Protein AF-A0A7S0R8H9-F1 (afdb_monomer_lite)

InterPro domains:
  IPR031737 Condensin-2 complex subunit H2, C-terminal [PF16858] (56-166)
  IPR031739 Condensin-2 complex subunit H2 [PTHR14324] (7-164)

Secondary structure (DSSP, 8-state):
------------TT-----------GGGTS-GGGSTTS------TT--EETTEEPPHHHHHHHHHHHHHHHHHHHHHHHHHHHHHHHHHHHHHHHHHHHHTSPP--HHHHHHHHHHHHHHHHTT-TT----HHHHTTTS-HHHHHHHHHHHHHHHHTTS---------

Sequence (168 aa):
GGFDSDDNDGADPFSADFGEDTAGDIRGALSEEAFGTGPVQPCHLSDRFEEGRPLTYEELCRSHVESYVAAAAAAEVQSELSARVSSWKDKIDPQLALEDGRGVFDIHEFGQMVLEGAGGRLGQTMHQPMAFTDIMANSPKYMVSRQFAAMLQMVNDGNLRIESSGEE

Structure (mmCIF, N/CA/C/O backbone):
data_AF-A0A7S0R8H9-F1
#
_entry.id   AF-A0A7S0R8H9-F1
#
loop_
_atom_site.group_PDB
_atom_site.id
_atom_site.type_symbol
_atom_site.label_atom_id
_atom_site.label_alt_id
_atom_site.label_comp_id
_atom_site.label_asym_id
_atom_site.label_entity_id
_atom_site.label_seq_id
_atom_site.pdbx_PDB_ins_code
_atom_site.Cartn_x
_atom_site.Cartn_y
_atom_site.Cartn_z
_atom_site.occupancy
_atom_site.B_iso_or_equiv
_atom_site.auth_seq_id
_atom_site.auth_comp_id
_atom_site.auth_asym_id
_atom_site.auth_atom_id
_atom_site.pdbx_PDB_model_num
ATOM 1 N N . GLY A 1 1 ? -36.221 -28.559 -38.468 1.00 38.12 1 GLY A N 1
ATOM 2 C CA . GLY A 1 1 ? -35.387 -27.501 -39.071 1.00 38.12 1 GLY A CA 1
ATOM 3 C C . GLY A 1 1 ? -35.255 -26.442 -38.014 1.00 38.12 1 GLY A C 1
ATOM 4 O O . GLY A 1 1 ? -36.288 -26.069 -37.483 1.00 38.12 1 GLY A O 1
ATOM 5 N N . GLY A 1 2 ? -34.066 -26.192 -37.478 1.00 44.59 2 GLY A N 1
ATOM 6 C CA . GLY A 1 2 ? -32.968 -25.443 -38.118 1.00 44.59 2 GLY A CA 1
ATOM 7 C C . GLY A 1 2 ? -32.885 -24.119 -37.341 1.00 44.59 2 GLY A C 1
ATOM 8 O O . GLY A 1 2 ? -33.894 -23.425 -37.336 1.00 44.59 2 GLY A O 1
ATOM 9 N N . PHE A 1 3 ? -31.942 -23.949 -36.397 1.00 44.16 3 PHE A N 1
ATOM 10 C CA . PHE A 1 3 ? -30.614 -23.301 -36.563 1.00 44.16 3 PHE A CA 1
ATOM 11 C C . PHE A 1 3 ? -30.763 -21.916 -37.241 1.00 44.16 3 PHE A C 1
ATOM 13 O O . PHE A 1 3 ? -31.370 -21.846 -38.304 1.00 44.16 3 PHE A O 1
ATOM 20 N N . ASP A 1 4 ? -30.360 -20.772 -36.681 1.00 48.50 4 ASP A N 1
ATOM 21 C CA . ASP A 1 4 ? -29.254 -20.474 -35.762 1.00 48.50 4 ASP A CA 1
ATOM 22 C C . ASP A 1 4 ? -29.589 -19.274 -34.852 1.00 48.50 4 ASP A C 1
ATOM 24 O O . ASP A 1 4 ? -30.169 -18.283 -35.303 1.00 48.50 4 ASP A O 1
ATOM 28 N N . SER A 1 5 ? -29.203 -19.370 -33.579 1.00 55.12 5 SER A N 1
ATOM 29 C CA . SER A 1 5 ? -28.980 -18.216 -32.707 1.00 55.12 5 SER A CA 1
ATOM 30 C C . SER A 1 5 ? -27.504 -17.853 -32.833 1.00 55.12 5 SER A C 1
ATOM 32 O O . SER A 1 5 ? -26.655 -18.708 -32.594 1.00 55.12 5 SER A O 1
ATOM 34 N N . ASP A 1 6 ? -27.201 -16.615 -33.218 1.00 51.97 6 ASP A N 1
ATOM 35 C CA . ASP A 1 6 ? -25.851 -16.053 -33.142 1.00 51.97 6 ASP A CA 1
ATOM 36 C C . ASP A 1 6 ? -25.442 -15.907 -31.663 1.00 51.97 6 ASP A C 1
ATOM 38 O O . ASP A 1 6 ? -25.634 -14.858 -31.042 1.00 51.97 6 ASP A O 1
ATOM 42 N N . ASP A 1 7 ? -24.899 -16.980 -31.089 1.00 56.41 7 ASP A N 1
ATOM 43 C CA . ASP A 1 7 ? -24.128 -16.936 -29.850 1.00 56.41 7 ASP A CA 1
ATOM 44 C C . ASP A 1 7 ? -22.763 -16.312 -30.172 1.00 56.41 7 ASP A C 1
ATOM 46 O O . ASP A 1 7 ? -21.834 -16.944 -30.674 1.00 56.41 7 ASP A O 1
ATOM 50 N N . ASN A 1 8 ? -22.657 -15.008 -29.925 1.00 52.78 8 ASN A N 1
ATOM 51 C CA . ASN A 1 8 ? -21.380 -14.317 -29.861 1.00 52.78 8 ASN A CA 1
ATOM 52 C C . ASN A 1 8 ? -20.658 -14.764 -28.580 1.00 52.78 8 ASN A C 1
ATOM 54 O O . ASN A 1 8 ? -20.793 -14.127 -27.531 1.00 52.78 8 ASN A O 1
ATOM 58 N N . ASP A 1 9 ? -19.898 -15.854 -28.691 1.00 52.75 9 ASP A N 1
ATOM 59 C CA . ASP A 1 9 ? -18.917 -16.316 -27.710 1.00 52.75 9 ASP A CA 1
ATOM 60 C C . ASP A 1 9 ? -17.802 -15.269 -27.573 1.00 52.75 9 ASP A C 1
ATOM 62 O O . ASP A 1 9 ? -16.723 -15.348 -28.168 1.00 52.75 9 ASP A O 1
ATOM 66 N N . GLY A 1 10 ? -18.079 -14.238 -26.777 1.00 43.88 10 GLY A N 1
ATOM 67 C CA . GLY A 1 10 ? -17.056 -13.379 -26.209 1.00 43.88 10 GLY A CA 1
ATOM 68 C C . GLY A 1 10 ? -16.209 -14.216 -25.263 1.00 43.88 10 GLY A C 1
ATOM 69 O O . GLY A 1 10 ? -16.530 -14.327 -24.084 1.00 43.88 10 GLY A O 1
ATOM 70 N N . ALA A 1 11 ? -15.155 -14.831 -25.799 1.00 52.78 11 ALA A N 1
ATOM 71 C CA . ALA A 1 11 ? -14.138 -15.508 -25.016 1.00 52.78 11 ALA A CA 1
ATOM 72 C C . ALA A 1 11 ? -13.611 -14.545 -23.944 1.00 52.78 11 ALA A C 1
ATOM 74 O O . ALA A 1 11 ? -12.972 -13.539 -24.258 1.00 52.78 11 ALA A O 1
ATOM 75 N N . ASP A 1 12 ? -13.910 -14.850 -22.682 1.00 53.50 12 ASP A N 1
ATOM 76 C CA . ASP A 1 12 ? -13.312 -14.187 -21.534 1.00 53.50 12 ASP A CA 1
ATOM 77 C C . ASP A 1 12 ? -11.812 -14.536 -21.510 1.00 53.50 12 ASP A C 1
ATOM 79 O O . ASP A 1 12 ? -11.463 -15.714 -21.342 1.00 53.50 12 ASP A O 1
ATOM 83 N N . PRO A 1 13 ? -10.910 -13.550 -21.674 1.00 53.41 13 PRO A N 1
ATOM 84 C CA . PRO A 1 13 ? -9.470 -13.781 -21.672 1.00 53.41 13 PRO A CA 1
ATOM 85 C C . PRO A 1 13 ? -8.920 -14.211 -20.298 1.00 53.41 13 PRO A C 1
ATOM 87 O O . PRO A 1 13 ? -7.725 -14.481 -20.197 1.00 53.41 13 PRO A O 1
ATOM 90 N N . PHE A 1 14 ? -9.757 -14.289 -19.255 1.00 43.66 14 PHE A N 1
ATOM 91 C CA . PHE A 1 14 ? -9.378 -14.705 -17.903 1.00 43.66 14 PHE A CA 1
ATOM 92 C C . PHE A 1 14 ? -9.846 -16.106 -17.490 1.00 43.66 14 PHE A C 1
ATOM 94 O O . PHE A 1 14 ? -9.518 -16.537 -16.386 1.00 43.66 14 PHE A O 1
ATOM 101 N N . SER A 1 15 ? -10.528 -16.870 -18.349 1.00 49.81 15 SER A N 1
ATOM 102 C CA . SER A 1 15 ? -10.966 -18.241 -18.008 1.00 49.81 15 SER A CA 1
ATOM 103 C C . SER A 1 15 ? -9.868 -19.317 -18.120 1.00 49.81 15 SER A C 1
ATOM 105 O O . SER A 1 15 ? -10.150 -20.485 -18.385 1.00 49.81 15 SER A O 1
ATOM 107 N N . ALA A 1 16 ? -8.603 -18.950 -17.899 1.00 47.09 16 ALA A N 1
ATOM 108 C CA . ALA A 1 16 ? -7.524 -19.922 -17.790 1.00 47.09 16 ALA A CA 1
ATOM 109 C C . ALA A 1 16 ? -7.706 -20.747 -16.505 1.00 47.09 16 ALA A C 1
ATOM 111 O O . ALA A 1 16 ? -7.477 -20.272 -15.394 1.00 47.09 16 ALA A O 1
ATOM 112 N N . ASP A 1 17 ? -8.155 -21.982 -16.712 1.00 42.09 17 ASP A N 1
ATOM 113 C CA . ASP A 1 17 ? -8.168 -23.111 -15.790 1.00 42.09 17 ASP A CA 1
ATOM 114 C C . ASP A 1 17 ? -6.932 -23.100 -14.871 1.00 42.09 17 ASP A C 1
ATOM 116 O O . ASP A 1 17 ? -5.802 -23.345 -15.299 1.00 42.09 17 ASP A O 1
ATOM 120 N N . PHE A 1 18 ? -7.147 -22.752 -13.599 1.00 47.97 18 PHE A N 1
ATOM 121 C CA . PHE A 1 18 ? -6.127 -22.782 -12.553 1.00 47.97 18 PHE A CA 1
ATOM 122 C C . PHE A 1 18 ? -5.939 -24.236 -12.105 1.00 47.97 18 PHE A C 1
ATOM 124 O O . PHE A 1 18 ? -6.437 -24.669 -11.065 1.00 47.97 18 PHE A O 1
ATOM 131 N N . GLY A 1 19 ? -5.255 -25.002 -12.951 1.00 38.88 19 GLY A N 1
ATOM 132 C CA . GLY A 1 19 ? -4.837 -26.368 -12.689 1.00 38.88 19 GLY A CA 1
ATOM 133 C C . GLY A 1 19 ? -3.432 -26.418 -12.095 1.00 38.88 19 GLY A C 1
ATOM 134 O O . GLY A 1 19 ? -2.450 -26.272 -12.811 1.00 38.88 19 GLY A O 1
ATOM 135 N N . GLU A 1 20 ? -3.391 -26.671 -10.790 1.00 40.50 20 GLU A N 1
ATOM 136 C CA . GLU A 1 20 ? -2.411 -27.508 -10.085 1.00 40.50 20 GLU A CA 1
ATOM 137 C C . GLU A 1 20 ? -0.922 -27.091 -10.074 1.00 40.50 20 GLU A C 1
ATOM 139 O O . GLU A 1 20 ? -0.155 -27.240 -11.023 1.00 40.50 20 GLU A O 1
ATOM 144 N N . ASP A 1 21 ? -0.537 -26.632 -8.882 1.00 50.59 21 ASP A N 1
ATOM 145 C CA . ASP A 1 21 ? 0.791 -26.554 -8.274 1.00 50.59 21 ASP A CA 1
ATOM 146 C C . ASP A 1 21 ? 1.886 -27.393 -8.967 1.00 50.59 21 ASP A C 1
ATOM 148 O O . ASP A 1 21 ? 2.127 -28.566 -8.674 1.00 50.59 21 ASP A O 1
ATOM 152 N N . THR A 1 22 ? 2.655 -26.738 -9.830 1.00 43.06 22 THR A N 1
ATOM 153 C CA . THR A 1 22 ? 4.071 -27.063 -9.960 1.00 43.06 22 THR A CA 1
ATOM 154 C C . THR A 1 22 ? 4.848 -25.789 -9.705 1.00 43.06 22 THR A C 1
ATOM 156 O O . THR A 1 22 ? 4.707 -24.795 -10.414 1.00 43.06 22 THR A O 1
ATOM 159 N N . ALA A 1 23 ? 5.682 -25.822 -8.666 1.00 48.94 23 ALA A N 1
ATOM 160 C CA . ALA A 1 23 ? 6.773 -24.884 -8.455 1.00 48.94 23 ALA A CA 1
ATOM 161 C C . ALA A 1 23 ? 7.765 -25.005 -9.630 1.00 48.94 23 ALA A C 1
ATOM 163 O O . ALA A 1 23 ? 8.830 -25.612 -9.526 1.00 48.94 23 ALA A O 1
ATOM 164 N N . GLY A 1 24 ? 7.353 -24.498 -10.789 1.00 36.41 24 GLY A N 1
ATOM 165 C CA . GLY A 1 24 ? 8.090 -24.466 -12.036 1.00 36.41 24 GLY A CA 1
ATOM 166 C C . GLY A 1 24 ? 8.929 -23.204 -12.078 1.00 36.41 24 GLY A C 1
ATOM 167 O O . GLY A 1 24 ? 8.458 -22.146 -12.473 1.00 36.41 24 GLY A O 1
ATOM 168 N N . ASP A 1 25 ? 10.156 -23.344 -11.593 1.00 45.44 25 ASP A N 1
ATOM 169 C CA . ASP A 1 25 ? 11.357 -22.643 -12.036 1.00 45.44 25 ASP A CA 1
ATOM 170 C C . ASP A 1 25 ? 11.128 -21.384 -12.907 1.00 45.44 25 ASP A C 1
ATOM 172 O O . ASP A 1 25 ? 10.981 -21.438 -14.130 1.00 45.44 25 ASP A O 1
ATOM 176 N N . ILE A 1 26 ? 11.188 -20.209 -12.274 1.00 42.72 26 ILE A N 1
ATOM 177 C CA . ILE A 1 26 ? 11.138 -18.895 -12.943 1.00 42.72 26 ILE A CA 1
ATOM 178 C C . ILE A 1 26 ? 12.363 -18.681 -13.867 1.00 42.72 26 ILE A C 1
ATOM 180 O O . ILE A 1 26 ? 12.468 -17.658 -14.545 1.00 42.72 26 ILE A O 1
ATOM 184 N N . ARG A 1 27 ? 13.286 -19.652 -13.973 1.00 44.09 27 ARG A N 1
ATOM 185 C CA . ARG A 1 27 ? 14.340 -19.672 -15.002 1.00 44.09 27 ARG A CA 1
ATOM 186 C C . ARG A 1 27 ? 13.818 -19.725 -16.439 1.00 44.09 27 ARG A C 1
ATOM 188 O O . ARG A 1 27 ? 14.610 -19.511 -17.346 1.00 44.09 27 ARG A O 1
ATOM 195 N N . GLY A 1 28 ? 12.525 -19.964 -16.671 1.00 35.47 28 GLY A N 1
ATOM 196 C CA . GLY A 1 28 ? 11.946 -19.932 -18.021 1.00 35.47 28 GLY A CA 1
ATOM 197 C C . GLY A 1 28 ? 11.634 -18.534 -18.579 1.00 35.47 28 GLY A C 1
ATOM 198 O O . GLY A 1 28 ? 11.534 -18.381 -19.792 1.00 35.47 28 GLY A O 1
ATOM 199 N N . ALA A 1 29 ? 11.481 -17.509 -17.728 1.00 39.38 29 ALA A N 1
ATOM 200 C CA . ALA A 1 29 ? 11.088 -16.155 -18.157 1.00 39.38 29 ALA A CA 1
ATOM 201 C C . ALA A 1 29 ? 12.254 -15.152 -18.210 1.00 39.38 29 ALA A C 1
ATOM 203 O O . ALA A 1 29 ? 12.101 -14.039 -18.711 1.00 39.38 29 ALA A O 1
ATOM 204 N N . LEU A 1 30 ? 13.434 -15.556 -17.740 1.00 39.66 30 LEU A N 1
ATOM 205 C CA . LEU A 1 30 ? 14.694 -14.899 -18.063 1.00 39.66 30 LEU A CA 1
ATOM 206 C C . LEU A 1 30 ? 15.321 -15.676 -19.210 1.00 39.66 30 LEU A C 1
ATOM 208 O O . LEU A 1 30 ? 16.275 -16.425 -19.028 1.00 39.66 30 LEU A O 1
ATOM 212 N N . SER A 1 31 ? 14.739 -15.521 -20.397 1.00 39.47 31 SER A N 1
ATOM 213 C CA . SER A 1 31 ? 15.468 -15.864 -21.605 1.00 39.47 31 SER A CA 1
ATOM 214 C C . SER A 1 31 ? 16.799 -15.109 -21.557 1.00 39.47 31 SER A C 1
ATOM 216 O O . SER A 1 31 ? 16.812 -13.875 -21.544 1.00 39.47 31 SER A O 1
ATOM 218 N N . GLU A 1 32 ? 17.917 -15.839 -21.512 1.00 41.41 32 GLU A N 1
ATOM 219 C CA . GLU A 1 32 ? 19.274 -15.286 -21.656 1.00 41.41 32 GLU A CA 1
ATOM 220 C C . GLU A 1 32 ? 19.442 -14.512 -22.988 1.00 41.41 32 GLU A C 1
ATOM 222 O O . GLU A 1 32 ? 20.430 -13.813 -23.188 1.00 41.41 32 GLU A O 1
ATOM 227 N N . GLU A 1 33 ? 18.427 -14.543 -23.859 1.00 40.72 33 GLU A N 1
ATOM 228 C CA . GLU A 1 33 ? 18.306 -13.795 -25.112 1.00 40.72 33 GLU A CA 1
ATOM 229 C C . GLU A 1 33 ? 17.876 -12.320 -24.942 1.00 40.72 33 GLU A C 1
ATOM 231 O O . GLU A 1 33 ? 17.761 -11.605 -25.935 1.00 40.72 33 GLU A O 1
ATOM 236 N N . ALA A 1 34 ? 17.600 -11.840 -23.719 1.00 42.75 34 ALA A N 1
ATOM 237 C CA . ALA A 1 34 ? 17.280 -10.424 -23.471 1.00 42.75 34 ALA A CA 1
ATOM 238 C C . ALA A 1 34 ? 18.511 -9.556 -23.137 1.00 42.75 34 ALA A C 1
ATOM 240 O O . ALA A 1 34 ? 18.395 -8.332 -23.025 1.00 42.75 34 ALA A O 1
ATOM 241 N N . PHE A 1 35 ? 19.695 -10.165 -23.008 1.00 39.59 35 PHE A N 1
ATOM 242 C CA . PHE A 1 35 ? 20.941 -9.455 -23.286 1.00 39.59 35 PHE A CA 1
ATOM 243 C C . PHE A 1 35 ? 21.017 -9.233 -24.798 1.00 39.59 35 PHE A C 1
ATOM 245 O O . PHE A 1 35 ? 20.521 -10.053 -25.561 1.00 39.59 35 PHE A O 1
ATOM 252 N N . GLY A 1 36 ? 21.617 -8.130 -25.249 1.00 46.06 36 GLY A N 1
ATOM 253 C CA . GLY A 1 36 ? 21.817 -7.787 -26.666 1.00 46.06 36 GLY A CA 1
ATOM 254 C C . GLY A 1 36 ? 22.753 -8.739 -27.433 1.00 46.06 36 GLY A C 1
ATOM 255 O O . GLY A 1 36 ? 23.659 -8.293 -28.128 1.00 46.06 36 GLY A O 1
ATOM 256 N N . THR A 1 37 ? 22.547 -10.041 -27.272 1.00 41.62 37 THR A N 1
ATOM 257 C CA . THR A 1 37 ? 23.173 -11.194 -27.916 1.00 41.62 37 THR A CA 1
ATOM 258 C C . THR A 1 37 ? 22.165 -12.019 -28.709 1.00 41.62 37 THR A C 1
ATOM 260 O O . THR A 1 37 ? 22.536 -13.071 -29.222 1.00 41.62 37 THR A O 1
ATOM 263 N N . GLY A 1 38 ? 20.919 -11.549 -28.868 1.00 43.00 38 GLY A N 1
ATOM 264 C CA . GLY A 1 38 ? 20.058 -12.068 -29.926 1.00 43.00 38 GLY A CA 1
ATOM 265 C C . GLY A 1 38 ? 20.842 -12.016 -31.244 1.00 43.00 38 GLY A C 1
ATOM 266 O O . GLY A 1 38 ? 21.535 -11.016 -31.480 1.00 43.00 38 GLY A O 1
ATOM 267 N N . PRO A 1 39 ? 20.827 -13.085 -32.063 1.00 42.75 39 PRO A N 1
ATOM 268 C CA . PRO A 1 39 ? 21.652 -13.159 -33.255 1.00 42.75 39 PRO A CA 1
ATOM 269 C C . PRO A 1 39 ? 21.405 -11.889 -34.052 1.00 42.75 39 PRO A C 1
ATOM 271 O O . PRO A 1 39 ? 20.262 -11.612 -34.422 1.00 42.75 39 PRO A O 1
ATOM 274 N N . VAL A 1 40 ? 22.460 -11.094 -34.274 1.00 50.06 40 VAL A N 1
ATOM 275 C CA . VAL A 1 40 ? 22.434 -10.055 -35.300 1.00 50.06 40 VAL A CA 1
ATOM 276 C C . VAL A 1 40 ? 21.938 -10.767 -36.541 1.00 50.06 40 VAL A C 1
ATOM 278 O O . VAL A 1 40 ? 22.649 -11.607 -37.091 1.00 50.06 40 VAL A O 1
ATOM 281 N N . GLN A 1 41 ? 20.668 -10.532 -36.885 1.00 52.09 41 GLN A N 1
ATOM 282 C CA . GLN A 1 41 ? 20.045 -11.124 -38.055 1.00 52.09 41 GLN A CA 1
ATOM 283 C C . GLN A 1 41 ? 21.042 -10.850 -39.172 1.00 52.09 41 GLN A C 1
ATOM 285 O O . GLN A 1 41 ? 21.355 -9.669 -39.374 1.00 52.09 41 GLN A O 1
ATOM 290 N N . PRO A 1 42 ? 21.646 -11.891 -39.781 1.00 46.38 42 PRO A N 1
ATOM 291 C CA . PRO A 1 42 ? 22.680 -11.683 -40.769 1.00 46.38 42 PRO A CA 1
ATOM 292 C C . PRO A 1 42 ? 22.068 -10.743 -41.786 1.00 46.38 42 PRO A C 1
ATOM 294 O O . PRO A 1 42 ? 21.074 -11.091 -42.429 1.00 46.38 42 PRO A O 1
ATOM 297 N N . CYS A 1 43 ? 22.582 -9.515 -41.874 1.00 49.69 43 CYS A N 1
ATOM 298 C CA . CYS A 1 43 ? 22.180 -8.654 -42.962 1.00 49.69 43 CYS A CA 1
ATOM 299 C C . CYS A 1 43 ? 22.519 -9.474 -44.200 1.00 49.69 43 CYS A C 1
ATOM 301 O O . CYS A 1 43 ? 23.663 -9.886 -44.370 1.00 49.69 43 CYS A O 1
ATOM 303 N N . HIS A 1 44 ? 21.510 -9.852 -44.980 1.00 54.22 44 HIS A N 1
ATOM 304 C CA . HIS A 1 44 ? 21.722 -10.644 -46.177 1.00 54.22 44 HIS A CA 1
ATOM 305 C C . HIS A 1 44 ? 22.575 -9.756 -47.095 1.00 54.22 44 HIS A C 1
ATOM 307 O O . HIS A 1 44 ? 22.056 -8.870 -47.772 1.00 54.22 44 HIS A O 1
ATOM 313 N N . LEU A 1 45 ? 23.907 -9.914 -47.019 1.00 51.09 45 LEU A N 1
ATOM 314 C CA . LEU A 1 45 ? 24.908 -9.025 -47.627 1.00 51.09 45 LEU A CA 1
ATOM 315 C C . LEU A 1 45 ? 24.716 -8.924 -49.145 1.00 51.09 45 LEU A C 1
ATOM 317 O O . LEU A 1 45 ? 25.245 -8.021 -49.783 1.00 51.09 45 LEU A O 1
ATOM 321 N N . SER A 1 46 ? 23.986 -9.878 -49.716 1.00 53.59 46 SER A N 1
ATOM 322 C CA . SER A 1 46 ? 23.936 -10.135 -51.143 1.00 53.59 46 SER A CA 1
ATOM 323 C C . SER A 1 46 ? 22.798 -9.447 -51.897 1.00 53.59 46 SER A C 1
ATOM 325 O O . SER A 1 46 ? 22.788 -9.593 -53.109 1.00 53.59 46 SER A O 1
ATOM 327 N N . ASP A 1 47 ? 21.873 -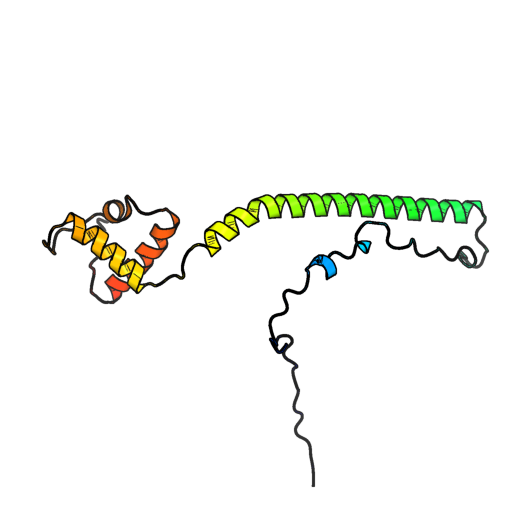8.719 -51.252 1.00 54.38 47 ASP A N 1
ATOM 328 C CA . ASP A 1 47 ? 20.673 -8.231 -51.971 1.00 54.38 47 ASP A CA 1
ATOM 329 C C . ASP A 1 47 ? 20.124 -6.864 -51.521 1.00 54.38 47 ASP A C 1
ATOM 331 O O . ASP A 1 47 ? 18.937 -6.567 -51.666 1.00 54.38 47 ASP A O 1
ATOM 335 N N . ARG A 1 48 ? 20.974 -5.977 -50.988 1.00 59.75 48 ARG A N 1
ATOM 336 C CA . ARG A 1 48 ? 20.572 -4.574 -50.793 1.00 59.75 48 ARG A CA 1
ATOM 337 C C . ARG A 1 48 ? 20.923 -3.756 -52.034 1.00 59.75 48 ARG A C 1
ATOM 339 O O . ARG A 1 48 ? 22.085 -3.459 -52.295 1.00 59.75 48 ARG A O 1
ATOM 346 N N . PHE A 1 49 ? 19.888 -3.406 -52.787 1.00 60.06 49 PHE A N 1
ATOM 347 C CA . PHE A 1 49 ? 19.939 -2.449 -53.885 1.00 60.06 49 PHE A CA 1
ATOM 348 C C . PHE A 1 49 ? 19.315 -1.140 -53.401 1.00 60.06 49 PHE A C 1
ATOM 350 O O . PHE A 1 49 ? 18.154 -1.131 -52.996 1.00 60.06 49 PHE A O 1
ATOM 357 N N . GLU A 1 50 ? 20.056 -0.037 -53.460 1.00 59.69 50 GLU A N 1
ATOM 358 C CA . GLU A 1 50 ? 19.429 1.287 -53.474 1.00 59.69 50 GLU A CA 1
ATOM 359 C C . GLU A 1 50 ? 19.200 1.679 -54.933 1.00 59.69 50 GLU A C 1
ATOM 361 O O . GLU A 1 50 ? 20.098 1.559 -55.765 1.00 59.69 50 GLU A O 1
ATOM 366 N N . GLU A 1 51 ? 17.969 2.075 -55.268 1.00 58.75 51 GLU A N 1
ATOM 367 C CA . GLU A 1 51 ? 17.606 2.569 -56.608 1.00 58.75 51 GLU A CA 1
ATOM 368 C C . GLU A 1 51 ? 17.975 1.614 -57.767 1.00 58.75 51 GLU A C 1
ATOM 370 O O . GLU A 1 51 ? 18.299 2.037 -58.875 1.00 58.75 51 GLU A O 1
ATOM 375 N N . GLY A 1 52 ? 17.936 0.298 -57.529 1.00 63.75 52 GLY A N 1
ATOM 376 C CA . GLY A 1 52 ? 18.182 -0.713 -58.563 1.00 63.75 52 GLY A CA 1
ATOM 377 C C . GLY A 1 52 ? 19.649 -0.890 -58.975 1.00 63.75 52 GLY A C 1
ATOM 378 O O . GLY A 1 52 ? 19.912 -1.643 -59.914 1.00 63.75 52 GLY A O 1
ATOM 379 N N . ARG A 1 53 ? 20.612 -0.266 -58.274 1.00 74.00 53 ARG A N 1
ATOM 380 C CA . ARG A 1 53 ? 22.048 -0.549 -58.441 1.00 74.00 53 ARG A CA 1
ATOM 381 C C . ARG A 1 53 ? 22.592 -1.372 -57.268 1.00 74.00 53 ARG A C 1
ATOM 383 O O . ARG A 1 53 ? 22.165 -1.156 -56.132 1.00 74.00 53 ARG A O 1
ATOM 390 N N . PRO A 1 54 ? 23.535 -2.296 -57.512 1.00 73.06 54 PRO A N 1
ATOM 391 C CA . PRO A 1 54 ? 24.211 -2.981 -56.422 1.00 73.06 54 PRO A CA 1
ATOM 392 C C . PRO A 1 54 ? 25.001 -1.948 -55.613 1.00 73.06 54 PRO A C 1
ATOM 394 O O . PRO A 1 54 ? 25.738 -1.142 -56.189 1.00 73.06 54 PRO A O 1
ATOM 397 N N . LEU A 1 55 ? 24.825 -1.956 -54.291 1.00 76.44 55 LEU A N 1
ATOM 398 C CA . LEU A 1 55 ? 25.611 -1.114 -53.392 1.00 76.44 55 LEU A CA 1
ATOM 399 C C . LEU A 1 55 ? 27.099 -1.429 -53.568 1.00 76.44 55 LEU A C 1
ATOM 401 O O . LEU A 1 55 ? 27.510 -2.587 -53.695 1.00 76.44 55 LEU A O 1
ATOM 405 N N . THR A 1 56 ? 27.919 -0.388 -53.564 1.00 85.94 56 THR A N 1
ATOM 406 C CA . THR A 1 56 ? 29.371 -0.551 -53.503 1.00 85.94 56 THR A CA 1
ATOM 407 C C . THR A 1 56 ? 29.769 -1.138 -52.148 1.00 85.94 56 THR A C 1
ATOM 409 O O . THR A 1 56 ? 29.059 -0.993 -51.152 1.00 85.94 56 THR A O 1
ATOM 412 N N . TYR A 1 57 ? 30.933 -1.789 -52.085 1.00 85.19 57 TYR A N 1
ATOM 413 C CA . TYR A 1 57 ? 31.458 -2.337 -50.830 1.00 85.19 57 TYR A CA 1
ATOM 414 C C . TYR A 1 57 ? 31.499 -1.283 -49.709 1.00 85.19 57 TYR A C 1
ATOM 416 O O . TYR A 1 57 ? 31.131 -1.566 -48.573 1.00 85.19 57 TYR A O 1
ATOM 424 N N . GLU A 1 58 ? 31.877 -0.048 -50.043 1.00 89.12 58 GLU A N 1
ATOM 425 C CA . GLU A 1 58 ? 31.929 1.065 -49.093 1.00 89.12 58 GLU A CA 1
ATOM 426 C C . GLU A 1 58 ? 30.548 1.430 -48.533 1.00 89.12 58 GLU A C 1
ATOM 428 O O . GLU A 1 58 ? 30.419 1.682 -47.335 1.00 89.12 58 GLU A O 1
ATOM 433 N N . GLU A 1 59 ? 29.510 1.428 -49.370 1.00 85.25 59 GLU A N 1
ATOM 434 C CA . GLU A 1 59 ? 28.131 1.705 -48.951 1.00 85.25 59 GLU A CA 1
ATOM 435 C C . GLU A 1 59 ? 27.570 0.575 -48.080 1.00 85.25 59 GLU A C 1
ATOM 437 O O . GLU A 1 59 ? 26.906 0.835 -47.074 1.00 85.25 59 GLU A O 1
ATOM 442 N N . LEU A 1 60 ? 27.899 -0.679 -48.405 1.00 85.88 60 LEU A N 1
ATOM 443 C CA . LEU A 1 60 ? 27.520 -1.835 -47.595 1.00 85.88 60 LEU A CA 1
ATOM 444 C C . LEU A 1 60 ? 28.191 -1.800 -46.215 1.00 85.88 60 LEU A C 1
ATOM 446 O O . LEU A 1 60 ? 27.523 -1.985 -45.195 1.00 85.88 60 LEU A O 1
ATOM 450 N N . CYS A 1 61 ? 29.495 -1.508 -46.170 1.00 89.44 61 CYS A N 1
ATOM 451 C CA . CYS A 1 61 ? 30.232 -1.328 -44.921 1.00 89.44 61 CYS A CA 1
ATOM 452 C C . CYS A 1 61 ? 29.660 -0.179 -44.092 1.00 89.44 61 CYS A C 1
ATOM 454 O O . CYS A 1 61 ? 29.460 -0.344 -42.889 1.00 89.44 61 CYS A O 1
ATOM 456 N N . ARG A 1 62 ? 29.357 0.962 -44.723 1.00 89.44 62 ARG A N 1
ATOM 457 C CA . ARG A 1 62 ? 28.756 2.113 -44.041 1.00 89.44 62 ARG A CA 1
ATOM 458 C C . ARG A 1 62 ? 27.426 1.737 -43.401 1.00 89.44 62 ARG A C 1
ATOM 460 O O . ARG A 1 62 ? 27.255 1.954 -42.207 1.00 89.44 62 ARG A O 1
ATOM 467 N N . SER A 1 63 ? 26.535 1.099 -44.157 1.00 87.19 63 SER A N 1
ATOM 468 C CA . SER A 1 63 ? 25.225 0.717 -43.632 1.00 87.19 63 SER A CA 1
ATOM 469 C C . SER A 1 63 ? 25.317 -0.317 -42.505 1.00 87.19 63 SER A C 1
ATOM 471 O O . SER A 1 63 ? 24.543 -0.262 -41.550 1.00 87.19 63 SER A O 1
ATOM 473 N N . HIS A 1 64 ? 26.279 -1.242 -42.571 1.00 88.44 64 HIS A N 1
ATOM 474 C CA . HIS A 1 64 ? 26.510 -2.194 -41.486 1.00 88.44 64 HIS A CA 1
ATOM 475 C C . HIS A 1 64 ? 26.996 -1.500 -40.204 1.00 88.44 64 HIS A C 1
ATOM 477 O O . HIS A 1 64 ? 26.475 -1.775 -39.125 1.00 88.44 64 HIS A O 1
ATOM 483 N N . VAL A 1 65 ? 27.942 -0.561 -40.320 1.00 94.25 65 VAL A N 1
ATOM 484 C CA . VAL A 1 65 ? 28.425 0.235 -39.180 1.00 94.25 65 VAL A CA 1
ATOM 485 C C . VAL A 1 65 ? 27.302 1.088 -38.593 1.00 94.25 65 VAL A C 1
ATOM 487 O O . VAL A 1 65 ? 27.135 1.109 -37.378 1.00 94.25 65 VAL A O 1
ATOM 490 N N . GLU A 1 66 ? 26.494 1.744 -39.427 1.00 90.88 66 GLU A N 1
ATOM 491 C CA . GLU A 1 66 ? 25.335 2.528 -38.979 1.00 90.88 66 GLU A CA 1
ATOM 492 C C . GLU A 1 66 ? 24.321 1.663 -38.222 1.00 90.88 66 GLU A C 1
ATOM 494 O O . GLU A 1 66 ? 23.880 2.037 -37.136 1.00 90.88 66 GLU A O 1
ATOM 499 N N . SER A 1 67 ? 24.005 0.473 -38.745 1.00 88.50 67 SER A N 1
ATOM 500 C CA . SER A 1 67 ? 23.128 -0.484 -38.066 1.00 88.50 67 SER A CA 1
ATOM 501 C C . SER A 1 67 ? 23.706 -0.937 -36.726 1.00 88.50 67 SER A C 1
ATOM 503 O O . SER A 1 67 ? 22.961 -1.070 -35.757 1.00 88.50 67 SER A O 1
ATOM 505 N N . TYR A 1 68 ? 25.018 -1.175 -36.657 1.00 92.75 68 TYR A N 1
ATOM 506 C CA . TYR A 1 68 ? 25.692 -1.565 -35.421 1.00 92.75 68 TYR A CA 1
ATOM 507 C C . TYR A 1 68 ? 25.667 -0.437 -34.381 1.00 92.75 68 TYR A C 1
ATOM 509 O O . TYR A 1 68 ? 25.348 -0.679 -33.220 1.00 92.75 68 TYR A O 1
ATOM 517 N N . VAL A 1 69 ? 25.938 0.806 -34.790 1.00 92.75 69 VAL A N 1
ATOM 518 C CA . VAL A 1 69 ? 25.877 1.985 -33.910 1.00 92.75 69 VAL A CA 1
ATOM 519 C C . VAL A 1 69 ? 24.454 2.220 -33.402 1.00 92.75 69 VAL A C 1
ATOM 521 O O . VAL A 1 69 ? 24.267 2.474 -32.213 1.00 92.75 69 VAL A O 1
ATOM 524 N N . ALA A 1 70 ? 23.444 2.082 -34.265 1.00 89.88 70 ALA A N 1
ATOM 525 C CA . ALA A 1 70 ? 22.042 2.194 -33.868 1.00 89.88 70 ALA A CA 1
ATOM 526 C C . ALA A 1 70 ? 21.643 1.105 -32.856 1.00 89.88 70 ALA A C 1
ATOM 528 O O . ALA A 1 70 ? 20.995 1.405 -31.853 1.00 89.88 70 ALA A O 1
ATOM 529 N N . ALA A 1 71 ? 22.073 -0.141 -33.080 1.00 85.75 71 ALA A N 1
ATOM 530 C CA . ALA A 1 71 ? 21.844 -1.243 -32.148 1.00 85.75 71 ALA A CA 1
ATOM 531 C C . ALA A 1 71 ? 22.552 -1.018 -30.800 1.00 85.75 71 ALA A C 1
ATOM 533 O O . ALA A 1 71 ? 21.953 -1.245 -29.751 1.00 85.75 71 ALA A O 1
ATOM 534 N N . ALA A 1 72 ? 23.791 -0.519 -30.812 1.00 86.94 72 ALA A N 1
ATOM 535 C CA . ALA A 1 72 ? 24.536 -0.197 -29.597 1.00 86.94 72 ALA A CA 1
ATOM 536 C C . ALA A 1 72 ? 23.853 0.911 -28.777 1.00 86.94 72 ALA A C 1
ATOM 538 O O . ALA A 1 72 ? 23.701 0.766 -27.565 1.00 86.94 72 ALA A O 1
ATOM 539 N N . ALA A 1 73 ? 23.374 1.975 -29.431 1.00 84.06 73 ALA A N 1
ATOM 540 C CA . ALA A 1 73 ? 22.624 3.041 -28.767 1.00 84.06 73 ALA A CA 1
ATOM 541 C C . ALA A 1 73 ? 21.302 2.529 -28.163 1.00 84.06 73 ALA A C 1
ATOM 543 O O . ALA A 1 73 ? 20.952 2.880 -27.037 1.00 84.06 73 ALA A O 1
ATOM 544 N N . ALA A 1 74 ? 20.580 1.656 -28.874 1.00 76.50 74 ALA A N 1
ATOM 545 C CA . ALA A 1 74 ? 19.371 1.024 -28.346 1.00 76.50 74 ALA A CA 1
ATOM 546 C C . ALA A 1 74 ? 19.667 0.136 -27.121 1.00 76.50 74 ALA A C 1
ATOM 548 O O . ALA A 1 74 ? 18.931 0.184 -26.134 1.00 76.50 74 ALA A O 1
ATOM 549 N N . ALA A 1 75 ? 20.767 -0.623 -27.151 1.00 77.56 75 ALA A N 1
ATOM 550 C CA . ALA A 1 75 ? 21.208 -1.449 -26.029 1.00 77.56 75 ALA A CA 1
ATOM 551 C C . ALA A 1 75 ? 21.603 -0.613 -24.794 1.00 77.56 75 ALA A C 1
ATOM 553 O O . ALA A 1 75 ? 21.292 -1.002 -23.667 1.00 77.56 75 ALA A O 1
ATOM 554 N N . GLU A 1 76 ? 22.234 0.552 -24.983 1.00 79.69 76 GLU A N 1
ATOM 555 C CA . GLU A 1 76 ? 22.547 1.488 -23.892 1.00 79.69 76 GLU A CA 1
ATOM 556 C C . GLU A 1 76 ? 21.271 2.001 -23.204 1.00 79.69 76 GLU A C 1
ATOM 558 O O . GLU A 1 76 ? 21.149 1.922 -21.980 1.00 79.69 76 GLU A O 1
ATOM 563 N N . VAL A 1 77 ? 20.275 2.433 -23.984 1.00 78.75 77 VAL A N 1
ATOM 564 C CA . VAL A 1 77 ? 18.976 2.885 -23.454 1.00 78.75 77 VAL A CA 1
ATOM 565 C C . VAL A 1 77 ? 18.242 1.754 -22.723 1.00 78.75 77 VAL A C 1
ATOM 567 O O . VAL A 1 77 ? 17.640 1.981 -21.670 1.00 78.75 77 VAL A O 1
ATOM 570 N N . GLN A 1 78 ? 18.303 0.523 -23.242 1.00 73.25 78 GLN A N 1
ATOM 571 C CA . GLN A 1 78 ? 17.706 -0.646 -22.590 1.00 73.25 78 GLN A CA 1
ATOM 572 C C . GLN A 1 78 ? 18.373 -0.947 -21.238 1.00 73.25 78 GLN A C 1
ATOM 574 O O . GLN A 1 78 ? 17.678 -1.252 -20.265 1.00 73.25 78 GLN A O 1
ATOM 579 N N . SER A 1 79 ? 19.696 -0.791 -21.146 1.00 85.94 79 SER A N 1
ATOM 580 C CA . SER A 1 79 ? 20.445 -0.903 -19.888 1.00 85.94 79 SER A CA 1
ATOM 581 C C . SER A 1 79 ? 20.026 0.173 -18.881 1.00 85.94 79 SER A C 1
ATOM 583 O O . SER A 1 79 ? 19.756 -0.136 -17.717 1.00 85.94 79 SER A O 1
ATOM 585 N N . GLU A 1 80 ? 19.866 1.424 -19.325 1.00 89.12 80 GLU A N 1
ATOM 586 C CA . GLU A 1 80 ? 19.418 2.518 -18.458 1.00 89.12 80 GLU A CA 1
ATOM 587 C C . GLU A 1 80 ? 17.992 2.290 -17.933 1.00 89.12 80 GLU A C 1
ATOM 589 O O . GLU A 1 80 ? 17.715 2.480 -16.743 1.00 89.12 80 GLU A O 1
ATOM 594 N N . LEU A 1 81 ? 17.067 1.855 -18.795 1.00 92.19 81 LEU A N 1
ATOM 595 C CA . LEU A 1 81 ? 15.709 1.514 -18.376 1.00 92.19 81 LEU A CA 1
ATOM 596 C C . LEU A 1 81 ? 15.720 0.366 -17.361 1.00 92.19 81 LEU A C 1
ATOM 598 O O . LEU A 1 81 ? 15.071 0.479 -16.320 1.00 92.19 81 LEU A O 1
ATOM 602 N N . SER A 1 82 ? 16.483 -0.697 -17.625 1.00 89.88 82 SER A N 1
ATOM 603 C CA . SER A 1 82 ? 16.622 -1.825 -16.702 1.00 89.88 82 SER A CA 1
ATOM 604 C C . SER A 1 82 ? 17.174 -1.376 -15.349 1.00 89.88 82 SER A C 1
ATOM 606 O O . SER A 1 82 ? 16.638 -1.764 -14.315 1.00 89.88 82 SER A O 1
ATOM 608 N N . ALA A 1 83 ? 18.191 -0.510 -15.330 1.00 92.44 83 ALA A N 1
ATOM 609 C CA . ALA A 1 83 ? 18.759 0.026 -14.096 1.00 92.44 83 ALA A CA 1
ATOM 610 C C . ALA A 1 83 ? 17.735 0.848 -13.294 1.00 92.44 83 ALA A C 1
ATOM 612 O O . ALA A 1 83 ? 17.648 0.716 -12.070 1.00 92.44 83 ALA A O 1
ATOM 613 N N . ARG A 1 84 ? 16.916 1.667 -13.970 1.00 95.69 84 ARG A N 1
ATOM 614 C CA . ARG A 1 84 ? 15.846 2.442 -13.320 1.00 95.69 84 ARG A CA 1
ATOM 615 C C . ARG A 1 84 ? 14.741 1.551 -12.763 1.00 95.69 84 ARG A C 1
ATOM 617 O O . ARG A 1 84 ? 14.305 1.787 -11.638 1.00 95.69 84 ARG A O 1
ATOM 624 N N . VAL A 1 85 ? 14.312 0.536 -13.517 1.00 96.19 85 VAL A N 1
ATOM 625 C CA . VAL A 1 85 ? 13.306 -0.432 -13.058 1.00 96.19 85 VAL A CA 1
ATOM 626 C C . VAL A 1 85 ? 13.829 -1.193 -11.846 1.00 96.19 85 VAL A C 1
ATOM 628 O O . VAL A 1 85 ? 13.139 -1.218 -10.833 1.00 96.19 85 VAL A O 1
ATOM 631 N N . SER A 1 86 ? 15.054 -1.724 -11.889 1.00 94.00 86 SER A N 1
ATOM 632 C CA . SER A 1 86 ? 15.659 -2.404 -10.736 1.00 94.00 86 SER A CA 1
ATOM 633 C C . SER A 1 86 ? 15.748 -1.485 -9.517 1.00 94.00 86 SER A C 1
ATOM 635 O O . SER A 1 86 ? 15.279 -1.851 -8.448 1.00 94.00 86 SER A O 1
ATOM 637 N N . SER A 1 87 ? 16.217 -0.241 -9.685 1.00 96.50 87 SER A N 1
ATOM 638 C CA . SER A 1 87 ? 16.276 0.727 -8.578 1.00 96.50 87 SER A CA 1
ATOM 639 C C . SER A 1 87 ? 14.901 1.060 -7.992 1.00 96.50 87 SER A C 1
ATOM 641 O O . SER A 1 87 ? 14.791 1.336 -6.797 1.00 96.50 87 SER A O 1
ATOM 643 N N . TRP A 1 88 ? 13.850 1.088 -8.814 1.00 96.62 88 TRP A N 1
ATOM 644 C CA . TRP A 1 88 ? 12.484 1.266 -8.329 1.00 96.62 88 TRP A CA 1
ATOM 645 C C . TRP A 1 88 ? 11.979 0.020 -7.593 1.00 96.62 88 TRP A C 1
ATOM 647 O O . TRP A 1 88 ? 11.420 0.172 -6.507 1.00 96.62 88 TRP A O 1
ATOM 657 N N . LYS A 1 89 ? 12.236 -1.186 -8.120 1.00 96.62 89 LYS A N 1
ATOM 658 C CA . LYS A 1 89 ? 11.880 -2.463 -7.476 1.00 96.62 89 LYS A CA 1
ATOM 659 C C . LYS A 1 89 ? 12.522 -2.592 -6.098 1.00 96.62 89 LYS A C 1
ATOM 661 O O . LYS A 1 89 ? 11.809 -2.741 -5.113 1.00 96.62 89 LYS A O 1
ATOM 666 N N . ASP A 1 90 ? 13.825 -2.331 -6.003 1.00 96.69 90 ASP A N 1
ATOM 667 C CA . ASP A 1 90 ? 14.570 -2.344 -4.737 1.00 96.69 90 ASP A CA 1
ATOM 668 C C . ASP A 1 90 ? 13.973 -1.397 -3.677 1.00 96.69 90 ASP A C 1
ATOM 670 O O . ASP A 1 90 ? 14.095 -1.634 -2.474 1.00 96.69 90 ASP A O 1
ATOM 674 N N . LYS A 1 91 ? 13.323 -0.305 -4.106 1.00 96.88 91 LYS A N 1
ATOM 675 C CA . LYS A 1 91 ? 12.667 0.661 -3.211 1.00 96.88 91 LYS A CA 1
ATOM 676 C C . LYS A 1 91 ? 11.242 0.261 -2.842 1.00 96.88 91 LYS A C 1
ATOM 678 O O . LYS A 1 91 ? 10.827 0.530 -1.715 1.00 96.88 91 LYS A O 1
ATOM 683 N N . ILE A 1 92 ? 10.479 -0.302 -3.780 1.00 97.06 92 ILE A N 1
ATOM 684 C CA . ILE A 1 92 ? 9.045 -0.559 -3.601 1.00 97.06 92 ILE A CA 1
ATOM 685 C C . ILE A 1 92 ? 8.763 -1.935 -2.995 1.00 97.06 92 ILE A C 1
ATOM 687 O O . ILE A 1 92 ? 7.887 -2.030 -2.140 1.00 97.06 92 ILE A O 1
ATOM 691 N N . ASP A 1 93 ? 9.536 -2.963 -3.347 1.00 96.81 93 ASP A N 1
ATOM 692 C CA . ASP A 1 93 ? 9.385 -4.331 -2.841 1.00 96.81 93 ASP A CA 1
ATOM 693 C C . ASP A 1 93 ? 9.365 -4.405 -1.301 1.00 96.81 93 ASP A C 1
ATOM 695 O O . ASP A 1 93 ? 8.456 -5.034 -0.754 1.00 96.81 93 ASP A O 1
ATOM 699 N N . PRO A 1 94 ? 10.259 -3.722 -0.547 1.00 95.94 94 PRO A N 1
ATOM 700 C CA . PRO A 1 94 ? 10.181 -3.749 0.912 1.00 95.94 94 PRO A CA 1
ATOM 701 C C . PRO A 1 94 ? 8.942 -3.035 1.465 1.00 95.94 94 PRO A C 1
ATOM 703 O O . PRO A 1 94 ? 8.470 -3.404 2.536 1.00 95.94 94 PRO A O 1
ATOM 706 N N . GLN A 1 95 ? 8.416 -2.014 0.777 1.00 93.88 95 GLN A N 1
ATOM 707 C CA . GLN A 1 95 ? 7.178 -1.346 1.191 1.00 93.88 95 GLN A CA 1
ATOM 708 C C . GLN A 1 95 ? 5.970 -2.248 0.924 1.00 93.88 95 GLN A C 1
ATOM 710 O O . GLN A 1 95 ? 5.146 -2.415 1.816 1.00 93.88 95 GLN A O 1
ATOM 715 N N . LEU A 1 96 ? 5.906 -2.876 -0.255 1.00 94.44 96 LEU A N 1
ATOM 716 C CA . LEU A 1 96 ? 4.854 -3.827 -0.621 1.00 94.44 96 LEU A CA 1
ATOM 717 C C . LEU A 1 96 ? 4.813 -5.005 0.349 1.00 94.44 96 LEU A C 1
ATOM 719 O O . LEU A 1 96 ? 3.761 -5.275 0.908 1.00 94.44 96 LEU A O 1
ATOM 723 N N . ALA A 1 97 ? 5.958 -5.616 0.666 1.00 93.44 97 ALA A N 1
ATOM 724 C CA . ALA A 1 97 ? 6.020 -6.693 1.654 1.00 93.44 97 ALA A CA 1
ATOM 725 C C . ALA A 1 97 ? 5.519 -6.256 3.047 1.00 93.44 97 ALA A C 1
ATOM 727 O O . ALA A 1 97 ? 4.890 -7.037 3.763 1.00 93.44 97 ALA A O 1
ATOM 728 N N . LEU A 1 98 ? 5.777 -5.002 3.438 1.00 91.31 98 LEU A N 1
ATOM 729 C CA . LEU A 1 98 ? 5.293 -4.432 4.699 1.00 91.31 98 LEU A CA 1
ATOM 730 C C . LEU A 1 98 ? 3.776 -4.208 4.702 1.00 91.31 98 LEU A C 1
ATOM 732 O O . LEU A 1 98 ? 3.157 -4.326 5.757 1.00 91.31 98 LEU A O 1
ATOM 736 N N . GLU A 1 99 ? 3.198 -3.832 3.560 1.00 89.31 99 GLU A N 1
ATOM 737 C CA . GLU A 1 99 ? 1.757 -3.632 3.382 1.00 89.31 99 GLU A CA 1
ATOM 738 C C . GLU A 1 99 ? 1.012 -4.965 3.241 1.00 89.31 99 GLU A C 1
ATOM 740 O O . GLU A 1 99 ? -0.004 -5.145 3.905 1.00 89.31 99 GLU A O 1
ATOM 745 N N . ASP A 1 100 ? 1.543 -5.918 2.471 1.00 88.44 100 ASP A N 1
ATOM 746 C CA . ASP A 1 100 ? 0.989 -7.269 2.294 1.00 88.44 100 ASP A CA 1
ATOM 747 C C . ASP A 1 100 ? 1.008 -8.066 3.601 1.00 88.44 100 ASP A C 1
ATOM 749 O O . ASP A 1 100 ? 0.115 -8.864 3.877 1.00 88.44 100 ASP A O 1
ATOM 753 N N . GLY A 1 101 ? 2.006 -7.8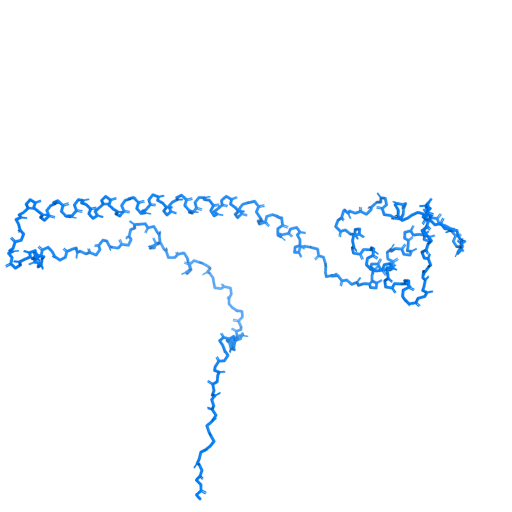15 4.454 1.00 86.88 101 GLY A N 1
ATOM 754 C CA . GLY A 1 101 ? 2.043 -8.358 5.809 1.00 86.88 101 GLY A CA 1
ATOM 755 C C . GLY A 1 101 ? 0.956 -7.791 6.731 1.00 86.88 101 GLY A C 1
ATOM 756 O O . GLY A 1 101 ? 0.740 -8.330 7.819 1.00 86.88 101 GLY A O 1
ATOM 757 N N . ARG A 1 102 ? 0.264 -6.707 6.350 1.00 86.69 102 ARG A N 1
ATOM 758 C CA . ARG A 1 102 ? -0.852 -6.175 7.142 1.00 86.69 102 ARG A CA 1
ATOM 759 C C . ARG A 1 102 ? -2.072 -7.049 6.899 1.00 86.69 102 ARG A C 1
ATOM 761 O O . ARG A 1 102 ? -2.521 -7.205 5.771 1.00 86.69 102 ARG A O 1
ATOM 768 N N . GLY A 1 103 ? -2.646 -7.560 7.985 1.00 84.06 103 GLY A N 1
ATOM 769 C CA . GLY A 1 103 ? -3.880 -8.335 7.929 1.00 84.06 103 GLY A CA 1
ATOM 770 C C . GLY A 1 103 ? -5.021 -7.600 7.216 1.00 84.06 103 GLY A C 1
ATOM 771 O O . GLY A 1 103 ? -5.040 -6.360 7.100 1.00 84.06 103 GLY A O 1
ATOM 772 N N . VAL A 1 104 ? -5.987 -8.400 6.762 1.00 88.38 104 VAL A N 1
ATOM 773 C CA . VAL A 1 104 ? -7.236 -7.934 6.154 1.00 88.38 104 VAL A CA 1
ATOM 774 C C . VAL A 1 104 ? -7.919 -6.931 7.085 1.00 88.38 104 VAL A C 1
ATOM 776 O O . VAL A 1 104 ? -7.829 -7.020 8.307 1.00 88.38 104 VAL A O 1
ATOM 779 N N . PHE A 1 105 ? -8.573 -5.927 6.507 1.00 89.69 105 PHE A N 1
ATOM 780 C CA . PHE A 1 105 ? -9.337 -4.969 7.292 1.00 89.69 105 PHE A CA 1
ATOM 781 C C . PHE A 1 105 ? -10.669 -5.584 7.747 1.00 89.69 105 PHE A C 1
ATOM 783 O O . PHE A 1 105 ? -11.579 -5.726 6.934 1.00 89.69 105 PHE A O 1
ATOM 790 N N . ASP A 1 106 ? -10.782 -5.905 9.039 1.00 92.38 106 ASP A N 1
ATOM 791 C CA . ASP A 1 106 ? -12.045 -6.267 9.691 1.00 92.38 106 ASP A CA 1
ATOM 792 C C . ASP A 1 106 ? -12.563 -5.094 10.535 1.00 92.38 106 ASP A C 1
ATOM 794 O O . ASP A 1 106 ? -12.011 -4.735 11.578 1.00 92.38 106 ASP A O 1
ATOM 798 N N . ILE A 1 107 ? -13.655 -4.485 10.076 1.00 91.94 107 ILE A N 1
ATOM 799 C CA . ILE A 1 107 ? -14.242 -3.309 10.717 1.00 91.94 107 ILE A CA 1
ATOM 800 C C . ILE A 1 107 ? -14.699 -3.574 12.160 1.00 91.94 107 ILE A C 1
ATOM 802 O O . ILE A 1 107 ? -14.640 -2.667 12.992 1.00 91.94 107 ILE A O 1
ATOM 806 N N . HIS A 1 108 ? -15.119 -4.800 12.482 1.00 90.56 108 HIS A N 1
ATOM 807 C CA . HIS A 1 108 ? -15.573 -5.161 13.822 1.00 90.56 108 HIS A CA 1
ATOM 808 C C . HIS A 1 108 ? -14.392 -5.381 14.769 1.00 90.56 108 HIS A C 1
ATOM 810 O O . HIS A 1 108 ? -14.446 -4.922 15.911 1.00 90.56 108 HIS A O 1
ATOM 816 N N . GLU A 1 109 ? -13.308 -5.997 14.291 1.00 91.81 109 GLU A N 1
ATOM 817 C CA . GLU A 1 109 ? -12.071 -6.177 15.063 1.00 91.81 109 GLU A CA 1
ATOM 818 C C . GLU A 1 109 ? -11.470 -4.820 15.455 1.00 91.81 109 GLU A C 1
ATOM 820 O O . GLU A 1 109 ? -11.197 -4.553 16.627 1.00 91.81 109 GLU A O 1
ATOM 825 N N . PHE A 1 110 ? -11.346 -3.903 14.489 1.00 91.06 110 PHE A N 1
ATOM 826 C CA . PHE A 1 110 ? -10.858 -2.550 14.764 1.00 91.06 110 PHE A CA 1
ATOM 827 C C . PHE A 1 110 ? -11.794 -1.772 15.698 1.00 91.06 110 PHE A C 1
ATOM 829 O O . PHE A 1 110 ? -11.312 -0.990 16.518 1.00 91.06 110 PHE A O 1
ATOM 836 N N . GLY A 1 111 ? -13.108 -2.001 15.626 1.00 89.44 111 GLY A N 1
ATOM 837 C CA . GLY A 1 111 ? -14.076 -1.409 16.551 1.00 89.44 111 GLY A CA 1
ATOM 838 C C . GLY A 1 111 ? -13.898 -1.911 17.987 1.00 89.44 111 GLY A C 1
ATOM 839 O O . GLY A 1 111 ? -13.919 -1.119 18.931 1.00 89.44 111 GLY A O 1
ATOM 840 N N . GLN A 1 112 ? -13.637 -3.210 18.164 1.00 88.12 112 GLN A N 1
ATOM 841 C CA . GLN A 1 112 ? -13.313 -3.784 19.473 1.00 88.12 112 GLN A CA 1
ATOM 842 C C . GLN A 1 112 ? -12.010 -3.214 20.034 1.00 88.12 112 GLN A C 1
ATOM 844 O O . GLN A 1 112 ? -12.000 -2.784 21.184 1.00 88.12 112 GLN A O 1
ATOM 849 N N . MET A 1 113 ? -10.952 -3.096 19.225 1.00 88.44 113 MET A N 1
ATOM 850 C CA . MET A 1 113 ? -9.695 -2.470 19.665 1.00 88.44 113 MET A CA 1
ATOM 851 C C . MET A 1 113 ? -9.900 -1.032 20.167 1.00 88.44 113 MET A C 1
ATOM 853 O O . MET A 1 113 ? -9.288 -0.621 21.153 1.00 88.44 113 MET A O 1
ATOM 857 N N . VAL A 1 114 ? -10.770 -0.256 19.508 1.00 88.31 114 VAL A N 1
ATOM 858 C CA . VAL A 1 114 ? -11.124 1.108 19.939 1.00 88.31 114 VAL A CA 1
ATOM 859 C C . VAL A 1 114 ? -11.823 1.083 21.302 1.00 88.31 114 VAL A C 1
ATOM 861 O O . VAL A 1 114 ? -11.473 1.871 22.184 1.00 88.31 114 VAL A O 1
ATOM 864 N N . LEU A 1 115 ? -12.773 0.163 21.503 1.00 85.69 115 LEU A N 1
ATOM 865 C CA . LEU A 1 115 ? -13.456 -0.013 22.789 1.00 85.69 115 LEU A CA 1
ATOM 866 C C . LEU A 1 115 ? -12.517 -0.477 23.897 1.00 85.69 115 LEU A C 1
ATOM 868 O O . LEU A 1 115 ? -12.630 0.010 25.017 1.00 85.69 115 LEU A O 1
ATOM 872 N N . GLU A 1 116 ? -11.595 -1.392 23.614 1.00 85.00 116 GLU A N 1
ATOM 873 C CA . GLU A 1 116 ? -10.600 -1.864 24.578 1.00 85.00 116 GLU A CA 1
ATOM 874 C C . GLU A 1 116 ? -9.639 -0.743 24.978 1.00 85.00 116 GLU A C 1
ATOM 876 O O . GLU A 1 116 ? -9.384 -0.542 26.168 1.00 85.00 116 GLU A O 1
ATOM 881 N N . GLY A 1 117 ? -9.166 0.044 24.006 1.00 81.12 117 GLY A N 1
ATOM 882 C CA . GLY A 1 117 ? -8.319 1.210 24.255 1.00 81.12 117 GLY A CA 1
ATOM 883 C C . GLY A 1 117 ? -9.004 2.269 25.125 1.00 81.12 117 GLY A C 1
ATOM 884 O O . GLY A 1 117 ? -8.378 2.834 26.025 1.00 81.12 117 GLY A O 1
ATOM 885 N N . ALA A 1 118 ? -10.302 2.504 24.911 1.00 77.69 118 ALA A N 1
ATOM 886 C CA . ALA A 1 118 ? -11.095 3.422 25.728 1.00 77.69 118 ALA A CA 1
ATOM 887 C C . ALA A 1 118 ? -11.456 2.827 27.107 1.00 77.69 118 ALA A C 1
ATOM 889 O O . ALA A 1 118 ? -11.287 3.473 28.143 1.00 77.69 118 ALA A O 1
ATOM 890 N N . GLY A 1 119 ? -11.919 1.576 27.143 1.00 70.25 119 GLY A N 1
ATOM 891 C CA . GLY A 1 119 ? -12.413 0.882 28.334 1.00 70.25 119 GLY A CA 1
ATOM 892 C C . GLY A 1 119 ? -11.313 0.486 29.318 1.00 70.25 119 GLY A C 1
ATOM 893 O O . GLY A 1 119 ? -11.505 0.604 30.531 1.00 70.25 119 GLY A O 1
ATOM 894 N N . GLY A 1 120 ? -10.134 0.105 28.818 1.00 63.84 120 GLY A N 1
ATOM 895 C CA . GLY A 1 120 ? -8.957 -0.204 29.635 1.00 63.84 120 GLY A CA 1
ATOM 896 C C . GLY A 1 120 ? -8.426 1.001 30.415 1.00 63.84 120 GLY A C 1
ATOM 897 O O . GLY A 1 120 ? -7.801 0.834 31.460 1.00 63.84 120 GLY A O 1
ATOM 898 N N . ARG A 1 121 ? -8.721 2.224 29.955 1.00 60.22 121 ARG A N 1
ATOM 899 C CA . ARG A 1 121 ? -8.327 3.475 30.621 1.00 60.22 121 ARG A CA 1
ATOM 900 C C . ARG A 1 121 ? -9.389 4.017 31.579 1.00 60.22 121 ARG A C 1
ATOM 902 O O . ARG A 1 121 ? -9.044 4.791 32.467 1.00 60.22 121 ARG A O 1
ATOM 909 N N . LEU A 1 122 ? -10.652 3.617 31.412 1.00 53.50 122 LEU A N 1
ATOM 910 C CA . LEU A 1 122 ? -11.796 4.179 32.142 1.00 53.50 122 LEU A CA 1
ATOM 911 C C . LEU A 1 122 ? -12.338 3.307 33.274 1.00 53.50 122 LEU A C 1
ATOM 913 O O . LEU A 1 122 ? -13.211 3.768 34.007 1.00 53.50 122 LEU A O 1
ATOM 917 N N . GLY A 1 123 ? -11.857 2.069 33.436 1.00 53.16 123 GLY A N 1
ATOM 918 C CA . GLY A 1 123 ? 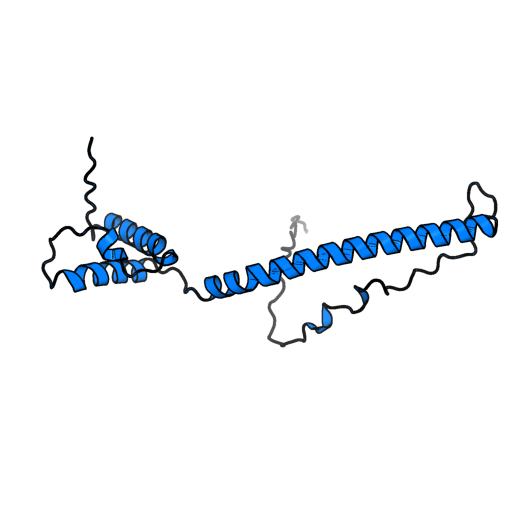-12.262 1.197 34.541 1.00 53.16 123 GLY A CA 1
ATOM 919 C C . GLY A 1 123 ? -13.781 1.160 34.732 1.00 53.16 123 GLY A C 1
ATOM 920 O O . GLY A 1 123 ? -14.288 1.740 35.679 1.00 53.16 123 GLY A O 1
ATOM 921 N N . GLN A 1 124 ? -14.518 0.528 33.815 1.00 53.38 124 GLN A N 1
ATOM 922 C CA . GLN A 1 124 ? -15.983 0.336 33.865 1.00 53.38 124 GLN A CA 1
ATOM 923 C C . GLN A 1 124 ? -16.862 1.603 33.998 1.00 53.38 124 GLN A C 1
ATOM 925 O O . GLN A 1 124 ? -18.087 1.487 33.943 1.00 53.38 124 GLN A O 1
ATOM 930 N N . THR A 1 125 ? -16.307 2.814 34.120 1.00 51.56 125 THR A N 1
ATOM 931 C CA . THR A 1 125 ? -17.106 4.046 34.155 1.00 51.56 125 THR A CA 1
ATOM 932 C C . THR A 1 125 ? -17.478 4.460 32.730 1.00 51.56 125 THR A C 1
ATOM 934 O O . THR A 1 125 ? -16.762 5.161 32.025 1.00 51.56 125 THR A O 1
ATOM 937 N N . MET A 1 126 ? -18.627 3.956 32.284 1.00 56.59 126 MET A N 1
ATOM 938 C CA . MET A 1 126 ? -19.106 3.939 30.894 1.00 56.59 126 MET A CA 1
ATOM 939 C C . MET A 1 126 ? -19.463 5.310 30.273 1.00 56.59 126 MET A C 1
ATOM 941 O O . MET A 1 126 ? -20.091 5.350 29.221 1.00 56.59 126 MET A O 1
ATOM 945 N N . HIS A 1 127 ? -19.108 6.438 30.900 1.00 60.69 127 HIS A N 1
ATOM 946 C CA . HIS A 1 127 ? -19.674 7.749 30.545 1.00 60.69 127 HIS A CA 1
ATOM 947 C C . HIS A 1 127 ? -18.694 8.926 30.503 1.00 60.69 127 HIS A C 1
ATOM 949 O O . HIS A 1 127 ? -19.140 10.062 30.347 1.00 60.69 127 HIS A O 1
ATOM 955 N N . GLN A 1 128 ? -17.381 8.710 30.626 1.00 72.31 128 GLN A N 1
ATOM 956 C CA . GLN A 1 128 ? -16.442 9.823 30.486 1.00 72.31 128 GLN A CA 1
ATOM 957 C C . GLN A 1 128 ? -16.070 10.041 29.007 1.00 72.31 128 GLN A C 1
ATOM 959 O O . GLN A 1 128 ? -15.599 9.099 28.365 1.00 72.31 128 GLN A O 1
ATOM 964 N N . PRO A 1 129 ? -16.245 11.258 28.457 1.00 78.06 129 PRO A N 1
ATOM 965 C CA . PRO A 1 129 ? -15.767 11.572 27.118 1.00 78.06 129 PRO A CA 1
ATOM 966 C C . PRO A 1 129 ? -14.237 11.493 27.076 1.00 78.06 129 PRO A C 1
ATOM 968 O O . PRO A 1 129 ? -13.556 12.007 27.964 1.00 78.06 129 PRO A O 1
ATOM 971 N N . MET A 1 130 ? -13.702 10.845 26.040 1.00 81.94 130 MET A N 1
ATOM 972 C CA . MET A 1 130 ? -12.265 10.687 25.818 1.00 81.94 130 MET A CA 1
ATOM 973 C C . MET A 1 130 ? -11.874 11.303 24.480 1.00 81.94 130 MET A C 1
ATOM 975 O O . MET A 1 130 ? -12.580 11.144 23.483 1.00 81.94 130 MET A O 1
ATOM 979 N N . ALA A 1 131 ? -10.728 11.984 24.448 1.00 87.38 131 ALA A N 1
ATOM 980 C CA . ALA A 1 131 ? -10.188 12.504 23.205 1.00 87.38 131 ALA A CA 1
ATOM 981 C C . ALA A 1 131 ? -9.754 11.353 22.288 1.00 87.38 131 ALA A C 1
ATOM 983 O O . ALA A 1 131 ? -9.084 10.411 22.713 1.00 87.38 131 ALA A O 1
ATOM 984 N N . PHE A 1 132 ? -10.073 11.454 20.998 1.00 87.12 132 PHE A N 1
ATOM 985 C CA . PHE A 1 132 ? -9.664 10.452 20.011 1.00 87.12 132 PHE A CA 1
ATOM 986 C C . PHE A 1 132 ? -8.137 10.276 19.959 1.00 87.12 132 PHE A C 1
ATOM 988 O O . PHE A 1 132 ? -7.634 9.164 19.824 1.00 87.12 132 PHE A O 1
ATOM 995 N N . THR A 1 133 ? -7.387 11.363 20.150 1.00 88.81 133 THR A N 1
ATOM 996 C CA . THR A 1 133 ? -5.919 11.346 20.226 1.00 88.81 133 THR A CA 1
ATOM 997 C C . THR A 1 133 ? -5.395 10.473 21.360 1.00 88.81 133 THR A C 1
ATOM 999 O O . THR A 1 133 ? -4.354 9.840 21.208 1.00 88.81 133 THR A O 1
ATOM 1002 N N . ASP A 1 134 ? -6.123 10.402 22.475 1.00 86.81 134 ASP A N 1
ATOM 1003 C CA . ASP A 1 134 ? -5.738 9.601 23.631 1.00 86.81 134 ASP A CA 1
ATOM 1004 C C . ASP A 1 134 ? -5.971 8.113 23.371 1.00 86.81 134 ASP A C 1
ATOM 1006 O O . ASP A 1 134 ? -5.133 7.288 23.737 1.00 86.81 134 ASP A O 1
ATOM 1010 N N . ILE A 1 135 ? -7.066 7.762 22.694 1.00 86.56 135 ILE A N 1
ATOM 1011 C CA . ILE A 1 135 ? -7.348 6.379 22.277 1.00 86.56 135 ILE A CA 1
ATOM 1012 C C . ILE A 1 135 ? -6.260 5.890 21.307 1.00 86.56 135 ILE A C 1
ATOM 1014 O O . ILE A 1 135 ? -5.806 4.753 21.399 1.00 86.56 135 ILE A O 1
ATOM 1018 N N . MET A 1 136 ? -5.796 6.774 20.420 1.00 87.00 136 MET A N 1
ATOM 1019 C CA . MET A 1 136 ? -4.853 6.457 19.341 1.00 87.00 136 MET A CA 1
ATOM 1020 C C . MET A 1 136 ? -3.374 6.634 19.708 1.00 87.00 136 MET A C 1
ATOM 1022 O O . MET A 1 136 ? -2.511 6.415 18.860 1.00 87.00 136 MET A O 1
ATOM 1026 N N . ALA A 1 137 ? -3.049 7.028 20.944 1.00 85.19 137 ALA A N 1
ATOM 1027 C CA . ALA A 1 137 ? -1.692 7.437 21.324 1.00 85.19 137 ALA A CA 1
ATOM 1028 C C . ALA A 1 137 ? -0.618 6.352 21.097 1.00 85.19 137 ALA A C 1
ATOM 1030 O O . ALA A 1 137 ? 0.535 6.677 20.823 1.00 85.19 137 ALA A O 1
ATOM 1031 N N . ASN A 1 138 ? -1.000 5.073 21.175 1.00 83.94 138 ASN A N 1
ATOM 1032 C CA . ASN A 1 138 ? -0.107 3.926 20.975 1.00 83.94 138 ASN A CA 1
ATOM 1033 C C . ASN A 1 138 ? -0.351 3.186 19.646 1.00 83.94 138 ASN A C 1
ATOM 1035 O O . ASN A 1 138 ? 0.255 2.141 19.407 1.00 83.94 138 ASN A O 1
ATOM 1039 N N . SER A 1 139 ? -1.226 3.707 18.782 1.00 86.88 139 SER A N 1
ATOM 1040 C CA . SER A 1 139 ? -1.554 3.077 17.504 1.00 86.88 139 SER A CA 1
ATOM 1041 C C . SER A 1 139 ? -0.557 3.497 16.418 1.00 86.88 139 SER A C 1
ATOM 1043 O O . SER A 1 139 ? -0.229 4.681 16.289 1.00 86.88 139 SER A O 1
ATOM 1045 N N . PRO A 1 140 ? -0.073 2.565 15.579 1.00 89.19 140 PRO A N 1
ATOM 1046 C CA . PRO A 1 140 ? 0.754 2.924 14.438 1.00 89.19 140 PRO A CA 1
ATOM 1047 C C . PRO A 1 140 ? -0.059 3.735 13.418 1.00 89.19 140 PRO A C 1
ATOM 1049 O O . PRO A 1 140 ? -1.270 3.566 13.279 1.00 89.19 140 PRO A O 1
ATOM 1052 N N . LYS A 1 141 ? 0.616 4.594 12.644 1.00 89.38 141 LYS A N 1
ATOM 1053 C CA . LYS A 1 141 ? -0.036 5.563 11.737 1.00 89.38 141 LYS A CA 1
ATOM 1054 C C . LYS A 1 141 ? -1.055 4.938 10.776 1.00 89.38 141 LYS A C 1
ATOM 1056 O O . LYS A 1 141 ? -2.093 5.536 10.521 1.00 89.38 141 LYS A O 1
ATOM 1061 N N . TYR A 1 142 ? -0.774 3.742 10.262 1.00 87.38 142 TYR A N 1
ATOM 1062 C CA . TYR A 1 142 ? -1.660 3.045 9.326 1.00 87.38 142 TYR A CA 1
ATOM 1063 C C . TYR A 1 142 ? -2.936 2.488 9.978 1.00 87.38 142 TYR A C 1
ATOM 1065 O O . TYR A 1 142 ? -3.913 2.229 9.278 1.00 87.38 142 TYR A O 1
ATOM 1073 N N . MET A 1 143 ? -2.945 2.296 11.303 1.00 90.00 143 MET A N 1
ATOM 1074 C CA . MET A 1 143 ? -4.127 1.84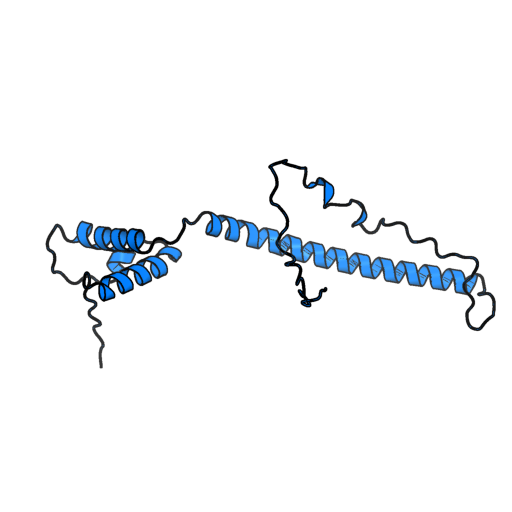2 12.040 1.00 90.00 143 MET A CA 1
ATOM 1075 C C . MET A 1 143 ? -5.089 2.981 12.350 1.00 90.00 143 MET A C 1
ATOM 1077 O O . MET A 1 143 ? -6.278 2.724 12.484 1.00 90.00 143 MET A O 1
ATOM 1081 N N . VAL A 1 144 ? -4.615 4.228 12.415 1.00 91.62 144 VAL A N 1
ATOM 1082 C CA . VAL A 1 144 ? -5.447 5.373 12.816 1.00 91.62 144 VAL A CA 1
ATOM 1083 C C . VAL A 1 144 ? -6.660 5.530 11.901 1.00 91.62 144 VAL A C 1
ATOM 1085 O O . VAL A 1 144 ? -7.778 5.663 12.387 1.00 91.62 144 VAL A O 1
ATOM 1088 N N . SER A 1 145 ? -6.473 5.459 10.580 1.00 92.06 145 SER A N 1
ATOM 1089 C CA . SER A 1 145 ? -7.581 5.550 9.621 1.00 92.06 145 SER A CA 1
ATOM 1090 C C . SER A 1 145 ? -8.527 4.349 9.703 1.00 92.06 145 SER A C 1
ATOM 1092 O O . SER A 1 145 ? -9.741 4.525 9.629 1.00 92.06 145 SER A O 1
ATOM 1094 N N . ARG A 1 146 ? -7.986 3.141 9.908 1.00 92.81 146 ARG A N 1
ATOM 1095 C CA . ARG A 1 146 ? -8.756 1.895 10.071 1.00 92.81 146 ARG A CA 1
ATOM 1096 C C . ARG A 1 146 ? -9.628 1.933 11.332 1.00 92.81 146 ARG A C 1
ATOM 1098 O O . ARG A 1 146 ? -10.824 1.670 11.266 1.00 92.81 146 ARG A O 1
ATOM 1105 N N . GLN A 1 147 ? -9.046 2.328 12.460 1.00 92.00 147 GLN A N 1
ATOM 1106 C CA . GLN A 1 147 ? -9.738 2.478 13.741 1.00 92.00 147 GLN A CA 1
ATOM 1107 C C . GLN A 1 147 ? -10.742 3.636 13.708 1.00 92.00 147 GLN A C 1
ATOM 1109 O O . GLN A 1 147 ? -11.836 3.507 14.246 1.00 92.00 147 GLN A O 1
ATOM 1114 N N . PHE A 1 148 ? -10.424 4.738 13.023 1.00 91.94 148 PHE A N 1
ATOM 1115 C CA . PHE A 1 148 ? -11.375 5.826 12.801 1.00 91.94 148 PHE A CA 1
ATOM 1116 C C . PHE A 1 148 ? -12.587 5.371 11.974 1.00 91.94 148 PHE A C 1
ATOM 1118 O O . PHE A 1 148 ? -13.720 5.660 12.347 1.00 91.94 148 PHE A O 1
ATOM 1125 N N . ALA A 1 149 ? -12.375 4.610 10.894 1.00 93.62 149 ALA A N 1
ATOM 1126 C CA . ALA A 1 149 ? -13.465 4.059 10.087 1.00 93.62 149 ALA A CA 1
ATOM 1127 C C . ALA A 1 149 ? -14.368 3.114 10.900 1.00 93.62 149 ALA A C 1
ATOM 1129 O O . ALA A 1 149 ? -15.592 3.230 10.841 1.00 93.62 149 ALA A O 1
ATOM 1130 N N . ALA A 1 150 ? -13.777 2.234 11.711 1.00 93.69 150 ALA A N 1
ATOM 1131 C CA . ALA A 1 150 ? -14.529 1.371 12.618 1.00 93.69 150 ALA A CA 1
ATOM 1132 C C . ALA A 1 150 ? -15.304 2.169 13.678 1.00 93.69 150 ALA A C 1
ATOM 1134 O O . ALA A 1 150 ? -16.473 1.891 13.934 1.00 93.69 150 ALA A O 1
ATOM 1135 N N . MET A 1 151 ? -14.695 3.215 14.240 1.00 91.31 151 MET A N 1
ATOM 1136 C CA . MET A 1 151 ? -15.361 4.116 15.179 1.00 91.31 151 MET A CA 1
ATOM 1137 C C . MET A 1 151 ? -16.577 4.804 14.543 1.00 91.31 151 MET A C 1
ATOM 1139 O O . MET A 1 151 ? -17.623 4.889 15.180 1.00 91.31 151 MET A O 1
ATOM 1143 N N . LEU A 1 152 ? -16.481 5.254 13.288 1.00 92.81 152 LEU A N 1
ATOM 1144 C CA . LEU A 1 152 ? -17.626 5.820 12.567 1.00 92.81 152 LEU A CA 1
ATOM 1145 C C . LEU A 1 152 ? -18.742 4.791 12.360 1.00 92.81 152 LEU A C 1
ATOM 1147 O O . LEU A 1 152 ? -19.911 5.121 12.548 1.00 92.81 152 LEU A O 1
ATOM 1151 N N . GLN A 1 153 ? -18.403 3.543 12.030 1.00 92.75 153 GLN A N 1
ATOM 1152 C CA . GLN A 1 153 ? -19.402 2.478 11.929 1.00 92.75 153 GLN A CA 1
ATOM 1153 C C . GLN A 1 153 ? -20.116 2.255 13.265 1.00 92.75 153 GLN A C 1
ATOM 1155 O O . GLN A 1 153 ? -21.337 2.180 13.314 1.00 92.75 153 GLN A O 1
ATOM 1160 N N . MET A 1 154 ? -19.373 2.249 14.367 1.00 89.81 154 MET A N 1
ATOM 1161 C CA . MET A 1 154 ? -19.953 2.108 15.699 1.00 89.81 154 MET A CA 1
ATOM 1162 C C . MET A 1 154 ? -20.852 3.279 16.104 1.00 89.81 154 MET A C 1
ATOM 1164 O O . MET A 1 154 ? -21.813 3.079 16.845 1.00 89.81 154 MET A O 1
ATOM 1168 N N . VAL A 1 155 ? -20.556 4.496 15.642 1.00 91.19 155 VAL A N 1
ATOM 1169 C CA . VAL A 1 155 ? -21.454 5.647 15.814 1.00 91.19 155 VAL A CA 1
ATOM 1170 C C . VAL A 1 155 ? -22.753 5.426 15.052 1.00 91.19 155 VAL A C 1
ATOM 1172 O O . VAL A 1 155 ? -23.825 5.666 15.603 1.00 91.19 155 VAL A O 1
ATOM 1175 N N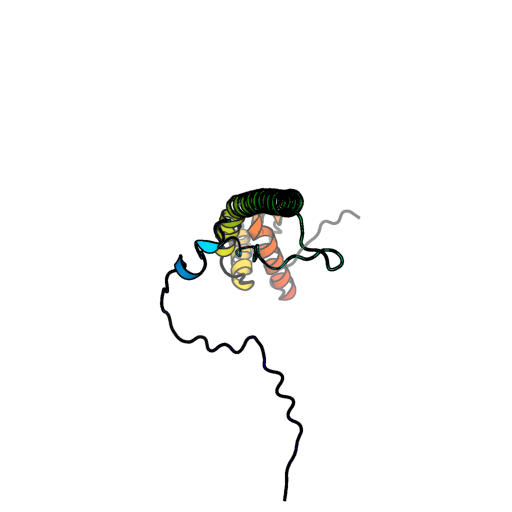 . ASN A 1 156 ? -22.668 4.917 13.820 1.00 92.31 156 ASN A N 1
ATOM 1176 C CA . ASN A 1 156 ? -23.848 4.588 13.022 1.00 92.31 156 ASN A CA 1
ATOM 1177 C C . ASN A 1 156 ? -24.698 3.494 13.687 1.00 92.31 156 ASN A C 1
ATOM 1179 O O . ASN A 1 156 ? -25.922 3.600 13.702 1.00 92.31 156 ASN A O 1
ATOM 1183 N N . ASP A 1 157 ? -24.057 2.491 14.289 1.00 89.31 157 ASP A N 1
ATOM 1184 C CA . ASP A 1 157 ? -24.726 1.411 15.026 1.00 89.31 157 ASP A CA 1
ATOM 1185 C C . ASP A 1 157 ? -25.295 1.876 16.386 1.00 89.31 157 ASP A C 1
ATOM 1187 O O . ASP A 1 157 ? -25.982 1.117 17.069 1.00 89.31 157 ASP A O 1
ATOM 1191 N N . GLY A 1 158 ? -25.020 3.120 16.801 1.00 85.44 158 GLY A N 1
ATOM 1192 C CA . GLY A 1 158 ? -25.476 3.698 18.069 1.00 85.44 158 GLY A CA 1
ATOM 1193 C C . GLY A 1 158 ? -24.654 3.284 19.295 1.00 85.44 158 GLY A C 1
ATOM 1194 O O . GLY A 1 158 ? -25.032 3.605 20.421 1.00 85.44 158 GLY A O 1
ATOM 1195 N N . ASN A 1 159 ? -23.525 2.600 19.094 1.00 83.44 159 ASN A N 1
ATOM 1196 C CA . ASN A 1 159 ? -22.632 2.141 20.163 1.00 83.44 159 ASN A CA 1
ATOM 1197 C C . ASN A 1 159 ? -21.738 3.262 20.714 1.00 83.44 159 ASN A C 1
ATOM 1199 O O . ASN A 1 159 ? -21.281 3.184 21.852 1.00 83.44 159 ASN A O 1
ATOM 1203 N N . LEU A 1 160 ? -21.468 4.296 19.910 1.00 86.00 160 LEU A N 1
ATOM 1204 C CA . LEU A 1 160 ? -20.637 5.441 20.280 1.00 86.00 160 LEU A CA 1
ATOM 1205 C C . LEU A 1 160 ? -21.341 6.762 19.969 1.00 86.00 160 LEU A C 1
ATOM 1207 O O . LEU A 1 160 ? -22.109 6.877 19.018 1.00 86.00 160 LEU A O 1
ATOM 1211 N N . ARG A 1 161 ? -21.012 7.793 20.750 1.00 86.69 161 ARG A N 1
ATOM 1212 C CA . ARG A 1 161 ? -21.421 9.179 20.513 1.00 86.69 161 ARG A CA 1
ATOM 1213 C C . ARG A 1 161 ? -20.171 10.039 20.388 1.00 86.69 161 ARG A C 1
ATOM 1215 O O . ARG A 1 161 ? -19.365 10.083 21.311 1.00 86.69 161 ARG A O 1
ATOM 1222 N N . ILE A 1 162 ? -20.022 10.716 19.253 1.00 86.94 162 ILE A N 1
ATOM 1223 C CA . ILE A 1 162 ? -18.937 11.675 19.031 1.00 86.94 162 ILE A CA 1
ATOM 1224 C C . ILE A 1 162 ? -19.431 13.064 19.422 1.00 86.94 162 ILE A C 1
ATOM 1226 O O . ILE A 1 162 ? -20.504 13.493 19.001 1.00 86.94 162 ILE A O 1
ATOM 1230 N N . GLU A 1 163 ? -18.621 13.770 20.200 1.00 87.19 163 GLU A N 1
ATOM 1231 C CA . GLU A 1 163 ? -18.813 15.181 20.511 1.00 87.19 163 GLU A CA 1
ATOM 1232 C C . GLU A 1 163 ? -17.672 15.961 19.861 1.00 87.19 163 GLU A C 1
ATOM 1234 O O . GLU A 1 163 ? -16.503 15.747 20.178 1.00 87.19 163 GLU A O 1
ATOM 1239 N N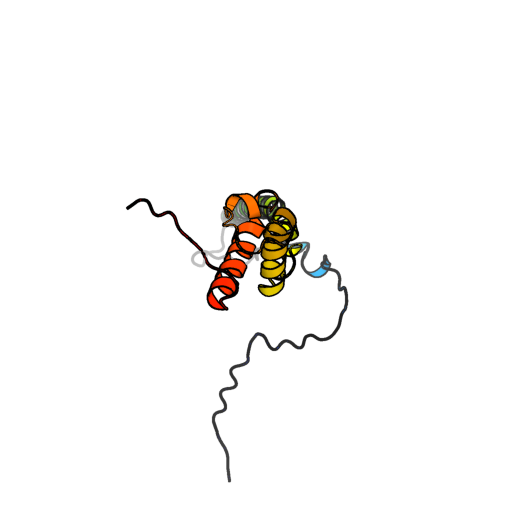 . SER A 1 164 ? -17.995 16.843 18.917 1.00 81.75 164 SER A N 1
ATOM 1240 C CA . SER A 1 164 ? -17.033 17.818 18.412 1.00 81.75 164 SER A CA 1
ATOM 1241 C C . SER A 1 164 ? -17.206 19.109 19.198 1.00 81.75 164 SER A C 1
ATOM 1243 O O . SER A 1 164 ? -18.260 19.742 19.105 1.00 81.75 164 SER A O 1
ATOM 1245 N N . SER A 1 165 ? -16.180 19.535 19.933 1.00 69.62 165 SER A N 1
ATOM 1246 C CA . SER A 1 165 ? -16.090 20.912 20.418 1.00 69.62 165 SER A CA 1
ATOM 1247 C C . SER A 1 165 ? -15.744 21.812 19.231 1.00 69.62 165 SER A C 1
ATOM 1249 O O . SER A 1 165 ? -14.593 22.200 19.043 1.00 69.62 165 SER A O 1
ATOM 1251 N N . GLY A 1 166 ? -16.719 22.044 18.355 1.00 63.44 166 GLY A N 1
ATOM 1252 C CA . GLY A 1 166 ? -16.609 23.098 17.361 1.00 63.44 166 GLY A CA 1
ATOM 1253 C C . GLY A 1 166 ? -16.656 24.426 18.101 1.00 63.44 166 GLY A C 1
ATOM 1254 O O . GLY A 1 166 ? -17.680 24.753 18.694 1.00 63.44 166 GLY A O 1
ATOM 1255 N N . GLU A 1 167 ? -15.545 25.155 18.120 1.00 52.53 167 GLU A N 1
ATOM 1256 C CA . GLU A 1 167 ? -15.625 26.605 18.264 1.00 52.53 167 GLU A CA 1
ATOM 1257 C C . GLU A 1 167 ? -16.312 27.119 16.988 1.00 52.53 167 GLU A C 1
ATOM 1259 O O . GLU A 1 167 ? -15.796 26.910 15.887 1.00 52.53 167 GLU A O 1
ATOM 1264 N N . GLU A 1 168 ? -17.519 27.677 17.137 1.00 40.50 168 GLU A N 1
ATOM 1265 C CA . GLU A 1 168 ? -18.138 28.549 16.125 1.00 40.50 168 GLU A CA 1
ATOM 1266 C C . GLU A 1 168 ? -17.331 29.842 15.955 1.00 40.50 168 GLU A C 1
ATOM 1268 O O . GLU A 1 168 ? -16.879 30.402 16.983 1.00 40.50 168 GLU A O 1
#

Foldseek 3Di:
DDDDDPPPPPPDPPPPPPDDDDPPDPVVVPPVCVQLVPPPPPPPLPDDDDPPDRDDPVRSVVVVVVVVVVSVVVNVVVVVVVVVVVVVCVVCVVVVVVVVPDDDQDLVVLLVLLVCLVCVVVPPPQDDDDDLCSSCVPPDPVSSVSSVSSVVVCVVVVNDDDDDPDDD

pLDDT: mean 73.3, std 19.98, range [35.47, 97.06]

Radius of gyration: 33.14 Å; chains: 1; bounding box: 67×56×93 Å

Organism: NCBI:txid1411642